Protein AF-A0A7Y6UF42-F1 (afdb_monomer_lite)

Foldseek 3Di:
DKEKEWEQFAWAAAQDAFDKDKEKAFAPPPKFFQKKWKAKAQQWAKKFKDLVPHTDDIFGHNCCNVVIDMDGNNDPPTDDRPNSMIMMMTTGGLNPPANGDTAGDDDDSVRHMITMMMTDIPPDPDYFYHYRRDDRD

Structure (mmCIF, N/CA/C/O backbone):
data_AF-A0A7Y6UF42-F1
#
_entry.id   AF-A0A7Y6UF42-F1
#
loop_
_atom_site.group_PDB
_atom_site.id
_atom_site.type_symbol
_atom_site.label_atom_id
_atom_site.label_alt_id
_atom_site.label_comp_id
_atom_site.label_asym_id
_atom_site.label_entity_id
_atom_site.label_seq_id
_atom_site.pdbx_PDB_ins_code
_atom_site.Cartn_x
_atom_site.Cartn_y
_atom_site.Cartn_z
_atom_site.occupancy
_atom_site.B_iso_or_equiv
_atom_site.auth_seq_id
_atom_site.auth_comp_id
_atom_site.auth_asym_id
_atom_site.auth_atom_id
_atom_site.pdbx_PDB_model_num
ATOM 1 N N . ALA A 1 1 ? -7.336 -7.403 16.079 1.00 95.44 1 ALA A N 1
ATOM 2 C CA . ALA A 1 1 ? -7.321 -8.346 14.936 1.00 95.44 1 ALA A CA 1
ATOM 3 C C . ALA A 1 1 ? -6.620 -7.693 13.751 1.00 95.44 1 ALA A C 1
ATOM 5 O O . ALA A 1 1 ? -6.524 -6.472 13.743 1.00 95.44 1 ALA A O 1
ATOM 6 N N . ALA A 1 2 ? -6.122 -8.466 12.786 1.00 97.75 2 ALA A N 1
ATOM 7 C CA . ALA A 1 2 ? -5.487 -7.899 11.596 1.00 97.75 2 ALA A CA 1
ATOM 8 C C . ALA A 1 2 ? -6.525 -7.277 10.645 1.00 97.75 2 ALA A C 1
ATOM 10 O O . ALA A 1 2 ? -7.644 -7.783 10.527 1.00 97.75 2 ALA A O 1
ATOM 11 N N . TYR A 1 3 ? -6.137 -6.199 9.976 1.00 98.31 3 TYR A N 1
ATOM 12 C CA . TYR A 1 3 ? -6.804 -5.622 8.817 1.00 98.31 3 TYR A CA 1
ATOM 13 C C . TYR A 1 3 ? -5.801 -5.655 7.665 1.00 98.31 3 TYR A C 1
ATOM 15 O O . TYR A 1 3 ? -4.714 -5.093 7.780 1.00 98.31 3 TYR A O 1
ATOM 23 N N . ILE A 1 4 ? -6.135 -6.366 6.597 1.00 98.25 4 ILE A N 1
ATOM 24 C CA . ILE A 1 4 ? -5.227 -6.682 5.499 1.00 98.25 4 ILE A CA 1
ATOM 25 C C . ILE A 1 4 ? -5.906 -6.269 4.200 1.00 98.25 4 ILE A C 1
ATOM 27 O O . ILE A 1 4 ? -7.072 -6.595 3.969 1.00 98.25 4 ILE A O 1
ATOM 31 N N . THR A 1 5 ? -5.175 -5.547 3.363 1.00 98.56 5 THR A N 1
ATOM 32 C CA . THR A 1 5 ? -5.579 -5.239 1.990 1.00 98.56 5 THR A CA 1
ATOM 33 C C . THR A 1 5 ? -4.658 -5.948 1.007 1.00 98.56 5 THR A C 1
ATOM 35 O O . THR A 1 5 ? -3.524 -6.267 1.367 1.00 98.56 5 THR A O 1
ATOM 38 N N . TYR A 1 6 ? -5.138 -6.212 -0.204 1.00 98.06 6 TYR A N 1
ATO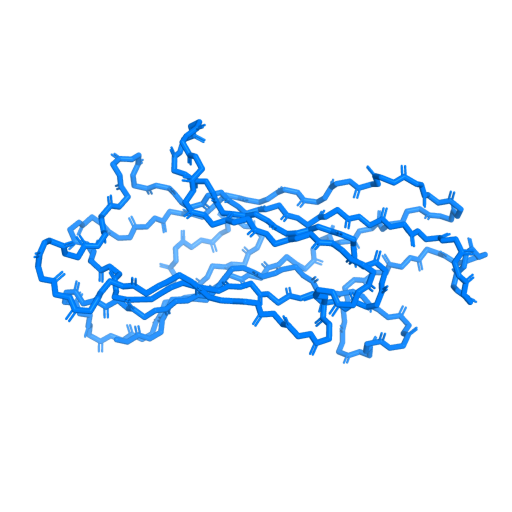M 39 C CA . TYR A 1 6 ? -4.327 -6.776 -1.278 1.00 98.06 6 TYR A CA 1
ATOM 40 C C . TYR A 1 6 ? -4.855 -6.348 -2.651 1.00 98.06 6 TYR A C 1
ATOM 42 O O . TYR A 1 6 ? -6.069 -6.361 -2.864 1.00 98.06 6 TYR A O 1
ATOM 50 N N . ASN A 1 7 ? -3.948 -5.973 -3.553 1.00 98.12 7 ASN A N 1
ATOM 51 C CA . ASN A 1 7 ? -4.235 -5.728 -4.966 1.00 98.12 7 ASN A CA 1
ATOM 52 C C . ASN A 1 7 ? -3.816 -6.957 -5.792 1.00 98.12 7 ASN A C 1
ATOM 54 O O . ASN A 1 7 ? -2.622 -7.235 -5.895 1.00 98.12 7 ASN A O 1
ATOM 58 N N . GLN A 1 8 ? -4.788 -7.674 -6.349 1.00 96.88 8 GLN A N 1
ATOM 59 C CA . GLN A 1 8 ? -4.636 -8.791 -7.290 1.00 96.88 8 GLN A CA 1
ATOM 60 C C . GLN A 1 8 ? -4.763 -8.344 -8.750 1.00 96.88 8 GLN A C 1
ATOM 62 O O . GLN A 1 8 ? -4.659 -9.161 -9.655 1.00 96.88 8 GLN A O 1
ATOM 67 N N . SER A 1 9 ? -5.023 -7.061 -9.006 1.00 95.75 9 SER A N 1
ATOM 68 C CA . SER A 1 9 ? -5.153 -6.525 -10.362 1.00 95.75 9 SER A CA 1
ATOM 69 C C . SER A 1 9 ? -3.928 -5.716 -10.795 1.00 95.75 9 SER A C 1
ATOM 71 O O . SER A 1 9 ? -4.081 -4.759 -11.549 1.00 95.75 9 SER A O 1
ATOM 73 N N . ILE A 1 10 ? -2.740 -6.041 -10.273 1.00 97.94 10 ILE A N 1
ATOM 74 C CA . ILE A 1 10 ? -1.492 -5.349 -10.626 1.00 97.94 10 ILE A CA 1
ATOM 75 C C . ILE A 1 10 ? -1.109 -5.714 -12.061 1.00 97.94 10 ILE A C 1
ATOM 77 O O . ILE A 1 10 ? -0.997 -6.894 -12.387 1.00 97.94 10 ILE A O 1
ATOM 81 N N . ASP A 1 11 ? -0.862 -4.698 -12.887 1.00 97.50 11 ASP A N 1
ATOM 82 C CA . ASP A 1 11 ? -0.411 -4.849 -14.274 1.00 97.50 11 ASP A CA 1
ATOM 83 C C . ASP A 1 11 ? 0.594 -3.734 -14.606 1.00 97.50 11 ASP A C 1
ATOM 85 O O . ASP A 1 11 ? 0.248 -2.696 -15.174 1.00 97.50 11 ASP A O 1
ATOM 89 N N . ILE A 1 12 ? 1.851 -3.905 -14.180 1.00 98.31 12 ILE A N 1
ATOM 90 C CA . ILE A 1 12 ? 2.902 -2.895 -14.358 1.00 98.31 12 ILE A CA 1
ATOM 91 C C . ILE A 1 12 ? 3.522 -3.066 -15.751 1.00 98.31 12 ILE A C 1
ATOM 93 O O . ILE A 1 12 ? 4.142 -4.105 -16.026 1.00 98.31 12 ILE A O 1
ATOM 97 N N . PRO A 1 13 ? 3.444 -2.050 -16.632 1.00 98.50 13 PRO A N 1
ATOM 98 C CA . PRO A 1 13 ? 3.978 -2.164 -17.980 1.00 98.50 13 PRO A CA 1
ATOM 99 C C . PRO A 1 13 ? 5.499 -2.358 -18.028 1.00 98.50 13 PRO A C 1
ATOM 101 O O . PRO A 1 13 ? 6.252 -2.027 -17.106 1.00 98.50 13 PRO A O 1
ATOM 104 N N . LYS A 1 14 ? 5.963 -2.847 -19.179 1.00 98.19 14 LYS A N 1
ATOM 105 C CA . LYS A 1 14 ? 7.388 -2.886 -19.532 1.00 98.19 14 LYS A CA 1
ATOM 106 C C . LYS A 1 14 ? 7.985 -1.485 -19.488 1.00 98.19 14 LYS A C 1
ATOM 108 O O . LYS A 1 14 ? 7.332 -0.532 -19.912 1.00 98.19 14 LYS A O 1
ATOM 113 N N . ASP A 1 15 ? 9.220 -1.390 -19.007 1.00 98.12 15 ASP A N 1
ATOM 114 C CA . ASP A 1 15 ? 10.004 -0.153 -18.923 1.00 98.12 15 ASP A CA 1
ATOM 115 C C . ASP A 1 15 ? 9.299 0.997 -18.166 1.00 98.12 15 ASP A C 1
ATOM 117 O O . ASP A 1 15 ? 9.663 2.166 -18.317 1.00 98.12 15 ASP A O 1
ATOM 121 N N . ALA A 1 16 ? 8.267 0.693 -17.369 1.00 98.19 16 ALA A N 1
ATOM 122 C CA . ALA A 1 16 ? 7.481 1.703 -16.678 1.00 98.19 16 ALA A CA 1
ATOM 123 C C . ALA A 1 16 ? 8.314 2.432 -15.615 1.00 98.19 16 ALA A C 1
ATOM 125 O O . ALA A 1 16 ? 9.088 1.819 -14.881 1.00 98.19 16 ALA A O 1
ATOM 126 N N . VAL A 1 17 ? 8.116 3.745 -15.502 1.00 97.69 17 VAL A N 1
ATOM 127 C CA . VAL A 1 17 ? 8.719 4.586 -14.462 1.00 97.69 17 VAL A CA 1
ATOM 128 C C . VAL A 1 17 ? 7.605 5.350 -13.771 1.00 97.69 17 VAL A C 1
ATOM 130 O O . VAL A 1 17 ? 6.834 6.062 -14.417 1.00 97.69 17 VAL A O 1
ATOM 133 N N . GLY A 1 18 ? 7.524 5.201 -12.458 1.00 96.69 18 GLY A N 1
ATOM 134 C CA . GLY A 1 18 ? 6.530 5.829 -11.614 1.00 96.69 18 GLY A CA 1
ATOM 135 C C . GLY A 1 18 ? 5.104 5.353 -11.866 1.00 96.69 18 GLY A C 1
ATOM 136 O O . GLY A 1 18 ? 4.187 6.158 -11.715 1.00 96.69 18 GLY A O 1
ATOM 137 N N . TRP A 1 19 ? 4.918 4.089 -12.252 1.00 98.06 19 TRP A N 1
ATOM 138 C CA . TRP A 1 19 ? 3.592 3.484 -12.388 1.00 98.06 19 TRP A CA 1
ATOM 139 C C . TRP A 1 19 ? 2.929 3.363 -11.020 1.00 98.06 19 TRP A C 1
ATOM 141 O O . TRP A 1 19 ? 3.564 2.885 -10.086 1.00 98.06 19 TRP A O 1
ATOM 151 N N . GLU A 1 20 ? 1.674 3.783 -10.888 1.00 98.12 20 GLU A N 1
ATOM 152 C CA . GLU A 1 20 ? 0.965 3.784 -9.607 1.00 98.12 20 GLU A CA 1
ATOM 153 C C . GLU A 1 20 ? -0.223 2.829 -9.634 1.00 98.12 20 GLU A C 1
ATOM 155 O O . GLU A 1 20 ? -1.114 2.939 -10.473 1.00 98.12 20 GLU A O 1
ATOM 160 N N . GLU A 1 21 ? -0.261 1.944 -8.646 1.00 97.81 21 GLU A N 1
ATOM 161 C CA . GLU A 1 21 ? -1.399 1.089 -8.338 1.00 97.81 21 GLU A CA 1
ATOM 162 C C . GLU A 1 21 ? -2.084 1.634 -7.089 1.00 97.81 21 GLU A C 1
ATOM 164 O O . GLU A 1 21 ? -1.481 1.667 -6.015 1.00 97.81 21 GLU A O 1
ATOM 169 N N . THR A 1 22 ? -3.336 2.076 -7.219 1.00 98.00 22 THR A N 1
ATOM 170 C CA . THR A 1 22 ? -4.111 2.649 -6.109 1.00 98.00 22 THR A CA 1
ATOM 171 C C . THR A 1 22 ? -5.392 1.866 -5.890 1.00 98.00 22 THR A C 1
ATOM 173 O O . THR A 1 22 ? -6.193 1.687 -6.804 1.00 98.00 22 THR A O 1
ATOM 176 N N . GLN A 1 23 ? -5.637 1.480 -4.644 1.00 98.06 23 GLN A N 1
ATOM 177 C CA . GLN A 1 23 ? -6.849 0.778 -4.239 1.00 98.06 23 GLN A CA 1
ATOM 178 C C . GLN A 1 23 ? -7.444 1.432 -2.994 1.00 98.06 23 GLN A C 1
ATOM 180 O O . GLN A 1 23 ? -6.766 2.116 -2.226 1.00 98.06 23 GLN A O 1
ATOM 185 N N . THR A 1 24 ? -8.749 1.263 -2.788 1.00 98.12 24 THR A N 1
ATOM 186 C CA . THR A 1 24 ? -9.461 1.865 -1.658 1.00 98.12 24 THR A CA 1
ATOM 187 C C . THR A 1 24 ? -10.406 0.872 -1.009 1.00 98.12 24 THR A C 1
ATOM 189 O O . THR A 1 24 ? -11.384 0.429 -1.600 1.00 98.12 24 THR A O 1
ATOM 192 N N . CYS A 1 25 ? -10.169 0.600 0.267 1.00 98.12 25 CYS A N 1
ATOM 193 C CA . CYS A 1 25 ? -10.938 -0.354 1.049 1.00 98.12 25 CYS A CA 1
ATOM 194 C C . CYS A 1 25 ? -11.760 0.340 2.132 1.00 98.12 25 CYS A C 1
ATOM 196 O O . CYS A 1 25 ? -11.292 1.274 2.784 1.00 98.12 25 CYS A O 1
ATOM 198 N N . SER A 1 26 ? -12.976 -0.149 2.373 1.00 97.56 26 SER A N 1
ATOM 199 C CA . SER A 1 26 ? -13.804 0.352 3.474 1.00 97.56 26 SER A CA 1
ATOM 200 C C . SER A 1 26 ? -13.214 -0.062 4.822 1.00 97.56 26 SER A C 1
ATOM 202 O O . SER A 1 26 ? -12.908 -1.223 5.050 1.00 97.56 26 SER A O 1
ATOM 204 N N . VAL A 1 27 ? -13.107 0.858 5.767 1.00 97.00 27 VAL A N 1
ATOM 205 C CA . VAL A 1 27 ? -12.724 0.550 7.147 1.00 97.00 27 VAL A CA 1
ATOM 206 C C . VAL A 1 27 ? -14.002 0.370 7.973 1.00 97.00 27 VAL A C 1
ATOM 208 O O . VAL A 1 27 ? -14.910 1.194 7.854 1.00 97.00 27 VAL A O 1
ATOM 211 N N . PRO A 1 28 ? -14.118 -0.671 8.823 1.00 95.06 28 PRO A N 1
ATOM 212 C CA . PRO A 1 28 ? -15.286 -0.829 9.680 1.00 95.06 28 PRO A CA 1
ATOM 213 C C . PRO A 1 28 ? -15.483 0.398 10.573 1.00 95.06 28 PRO A C 1
ATOM 215 O O . PRO A 1 28 ? -14.548 0.854 11.232 1.00 95.06 28 PRO A O 1
ATOM 218 N N . THR A 1 29 ? -16.707 0.917 10.628 1.00 93.88 29 THR A N 1
ATOM 219 C CA . THR A 1 29 ? -17.027 2.090 11.444 1.00 93.88 29 THR A CA 1
ATOM 220 C C . THR A 1 29 ? -16.663 1.860 12.910 1.00 93.88 29 THR A C 1
ATOM 222 O O . THR A 1 29 ? -17.006 0.836 13.500 1.00 93.88 29 THR A O 1
ATOM 225 N N . GLY A 1 30 ? -15.965 2.829 13.504 1.00 93.19 30 GLY A N 1
ATOM 226 C CA . GLY A 1 30 ? -15.518 2.766 14.897 1.00 93.19 30 GLY A CA 1
ATOM 227 C C . GLY A 1 30 ? -14.289 1.884 15.141 1.00 93.19 30 GLY A C 1
ATOM 228 O O . GLY A 1 30 ? -13.853 1.782 16.290 1.00 93.19 30 GLY A O 1
ATOM 229 N N . ALA A 1 31 ? -13.711 1.272 14.099 1.00 96.69 31 ALA A N 1
ATOM 230 C CA . ALA A 1 31 ? -12.434 0.582 14.215 1.00 96.69 31 ALA A CA 1
ATOM 231 C C . ALA A 1 31 ? -11.304 1.578 14.502 1.00 96.69 31 ALA A C 1
ATOM 233 O O . ALA A 1 31 ? -11.187 2.626 13.866 1.00 96.69 31 ALA A O 1
ATOM 234 N N . LYS A 1 32 ? -10.449 1.206 15.451 1.00 98.00 32 LYS A N 1
ATOM 235 C CA . LYS A 1 32 ? -9.260 1.947 15.854 1.00 98.00 32 LYS A CA 1
ATOM 236 C C . LYS A 1 32 ? -8.019 1.144 15.511 1.00 98.00 32 LYS A C 1
ATOM 238 O O . LYS A 1 32 ? -7.942 -0.029 15.869 1.00 98.00 32 LYS A O 1
ATOM 243 N N . PHE A 1 33 ? -7.058 1.777 14.857 1.00 98.38 33 PHE A N 1
ATOM 244 C CA . PHE A 1 33 ? -5.758 1.215 14.523 1.00 98.38 33 PHE A CA 1
ATOM 245 C C . PHE A 1 33 ? -4.733 1.623 15.576 1.00 98.38 33 PHE A C 1
ATOM 247 O O . PHE A 1 33 ? -4.619 2.802 15.915 1.00 98.38 33 PHE A O 1
ATOM 254 N N . TRP A 1 34 ? -3.969 0.652 16.072 1.00 97.88 34 TRP A N 1
ATOM 255 C CA . TRP A 1 34 ? -2.777 0.931 16.882 1.00 97.88 34 TRP A CA 1
ATOM 256 C C . TRP A 1 34 ? -1.483 0.814 16.079 1.00 97.88 34 TRP A C 1
ATOM 258 O O . TRP A 1 34 ? -0.467 1.344 16.504 1.00 97.88 34 TRP A O 1
ATOM 268 N N . THR A 1 35 ? -1.514 0.203 14.893 1.00 98.38 35 THR A N 1
ATOM 269 C CA . THR A 1 35 ? -0.411 0.275 13.930 1.00 98.38 35 THR A CA 1
ATOM 270 C C . THR A 1 35 ? -0.905 0.053 12.502 1.00 98.38 35 THR A C 1
ATOM 272 O O . THR A 1 35 ? -1.912 -0.639 12.292 1.00 98.38 35 THR A O 1
ATOM 275 N N . VAL A 1 36 ? -0.195 0.640 11.541 1.00 98.50 36 VAL A N 1
ATOM 276 C CA . VAL A 1 36 ? -0.315 0.387 10.102 1.00 98.50 36 VAL A CA 1
ATOM 277 C C . VAL A 1 36 ? 1.068 0.264 9.465 1.00 98.50 36 VAL A C 1
ATOM 279 O O . VAL A 1 36 ? 2.034 0.871 9.927 1.00 98.50 36 VAL A O 1
ATOM 282 N N . SER A 1 37 ? 1.150 -0.499 8.385 1.00 98.19 37 SER A N 1
ATOM 283 C CA . SER A 1 37 ? 2.344 -0.686 7.560 1.00 98.19 37 SER A CA 1
ATOM 284 C C . SER A 1 37 ? 1.916 -1.039 6.134 1.00 98.19 37 SER A C 1
ATOM 286 O O . SER A 1 37 ? 0.726 -1.228 5.861 1.00 98.19 37 SER A O 1
ATOM 288 N N . THR A 1 38 ? 2.870 -1.134 5.222 1.00 97.81 38 THR A N 1
ATOM 289 C CA . THR A 1 38 ? 2.657 -1.528 3.830 1.00 97.81 38 THR A CA 1
ATOM 290 C C . THR A 1 38 ? 3.529 -2.726 3.477 1.00 97.81 38 THR A C 1
ATOM 292 O O . THR A 1 38 ? 4.467 -3.071 4.195 1.00 97.81 38 THR A O 1
ATOM 295 N N . HIS A 1 39 ? 3.195 -3.394 2.380 1.00 97.25 39 HIS A N 1
ATOM 296 C CA . HIS A 1 39 ? 4.034 -4.430 1.796 1.00 97.25 39 HIS A CA 1
ATOM 297 C C . HIS A 1 39 ? 3.982 -4.349 0.270 1.00 97.25 39 HIS A C 1
ATOM 299 O O . HIS A 1 39 ? 2.904 -4.204 -0.313 1.00 97.25 39 HIS A O 1
ATOM 305 N N . SER A 1 40 ? 5.160 -4.440 -0.340 1.00 97.25 40 SER A N 1
ATOM 306 C CA . SER A 1 40 ? 5.390 -4.488 -1.781 1.00 97.25 40 SER A CA 1
ATOM 307 C C . SER A 1 40 ? 6.701 -5.218 -2.079 1.00 97.25 40 SER A C 1
ATOM 309 O O . SER A 1 40 ? 7.466 -5.498 -1.153 1.00 97.25 40 SER A O 1
ATOM 311 N N . HIS A 1 41 ? 6.979 -5.515 -3.345 1.00 96.94 41 HIS A N 1
ATOM 312 C CA . HIS A 1 41 ? 8.226 -6.135 -3.786 1.00 96.94 41 HIS A CA 1
ATOM 313 C C . HIS A 1 41 ? 9.164 -5.132 -4.478 1.00 96.94 41 HIS A C 1
ATOM 315 O O . HIS A 1 41 ? 9.070 -3.917 -4.289 1.00 96.94 41 HIS A O 1
ATOM 321 N N . LYS A 1 42 ? 10.152 -5.675 -5.194 1.00 95.25 42 LYS A N 1
ATOM 322 C CA . LYS A 1 42 ? 11.396 -5.025 -5.601 1.00 95.25 42 LYS A CA 1
ATOM 323 C C . LYS A 1 42 ? 11.238 -3.883 -6.606 1.00 95.25 42 LYS A C 1
ATOM 325 O O . LYS A 1 42 ? 12.127 -3.040 -6.688 1.00 95.25 42 LYS A O 1
ATOM 330 N N . GLN A 1 43 ? 10.177 -3.860 -7.407 1.00 95.69 43 GLN A N 1
ATOM 331 C CA . GLN A 1 43 ? 9.910 -2.751 -8.324 1.00 95.69 43 GLN A CA 1
ATOM 332 C C . GLN A 1 43 ? 9.387 -1.521 -7.570 1.00 95.69 43 GLN A C 1
ATOM 334 O O . GLN A 1 43 ? 9.408 -0.425 -8.127 1.00 95.69 43 GLN A O 1
ATOM 339 N N . SER A 1 44 ? 8.901 -1.678 -6.335 1.00 96.75 44 SER A N 1
ATOM 340 C CA . SER A 1 44 ? 8.303 -0.589 -5.566 1.00 96.75 44 SER A CA 1
ATOM 341 C C . SER A 1 44 ? 9.339 0.426 -5.095 1.00 96.75 44 SER A C 1
ATOM 343 O O . SER A 1 44 ? 10.335 0.084 -4.459 1.00 96.75 44 SER A O 1
ATOM 345 N N . VAL A 1 45 ? 9.059 1.698 -5.362 1.00 96.75 45 VAL A N 1
ATOM 346 C CA . VAL A 1 45 ? 9.870 2.850 -4.942 1.00 96.75 45 VAL A CA 1
ATOM 347 C C . VAL A 1 45 ? 9.161 3.716 -3.902 1.00 96.75 45 VAL A C 1
ATOM 349 O O . VAL A 1 45 ? 9.796 4.543 -3.242 1.00 96.75 45 VAL A O 1
ATOM 352 N N . MET A 1 46 ? 7.844 3.544 -3.749 1.00 97.25 46 MET A N 1
ATOM 353 C CA . MET A 1 46 ? 7.041 4.248 -2.754 1.00 97.25 46 MET A CA 1
ATOM 354 C C . MET A 1 46 ? 5.772 3.466 -2.419 1.00 97.25 46 MET A C 1
ATOM 356 O O . MET A 1 46 ? 5.144 2.862 -3.285 1.00 97.25 46 MET A O 1
ATOM 360 N N . THR A 1 47 ? 5.375 3.524 -1.151 1.00 98.19 47 THR A N 1
ATOM 361 C CA . THR A 1 47 ? 4.059 3.091 -0.685 1.00 98.19 47 THR A CA 1
ATOM 362 C C . THR A 1 47 ? 3.453 4.135 0.246 1.00 98.19 47 THR A C 1
ATOM 364 O O . THR A 1 47 ? 4.151 4.768 1.041 1.00 98.19 47 THR A O 1
ATOM 367 N N . GLU A 1 48 ? 2.137 4.297 0.188 1.00 98.00 48 GLU A N 1
ATOM 368 C CA . GLU A 1 48 ? 1.413 5.224 1.055 1.00 98.00 48 GLU A CA 1
ATOM 369 C C . GLU A 1 48 ? 0.060 4.664 1.498 1.00 98.00 48 GLU A C 1
ATOM 371 O O . GLU A 1 48 ? -0.531 3.789 0.864 1.00 98.00 48 GLU A O 1
ATOM 376 N N . ILE A 1 49 ? -0.438 5.212 2.604 1.00 98.75 49 ILE A N 1
ATOM 377 C CA . ILE A 1 49 ? -1.787 5.007 3.120 1.00 98.75 49 ILE A CA 1
ATOM 378 C C . ILE A 1 49 ? -2.408 6.380 3.363 1.00 98.75 49 ILE A C 1
ATOM 380 O O . ILE A 1 49 ? -1.825 7.212 4.063 1.00 98.75 49 ILE A O 1
ATOM 384 N N . LYS A 1 50 ? -3.618 6.597 2.850 1.00 98.75 50 LYS A N 1
ATOM 385 C CA . LYS A 1 50 ? -4.405 7.824 2.992 1.00 98.75 50 LYS A CA 1
ATOM 386 C C . LYS A 1 50 ? -5.787 7.561 3.590 1.00 98.75 50 LYS A C 1
ATOM 388 O O . LYS A 1 50 ? -6.398 6.513 3.382 1.00 98.75 50 LYS A O 1
ATOM 393 N N . ASP A 1 51 ? -6.272 8.563 4.314 1.00 98.31 51 ASP A N 1
ATOM 394 C CA . ASP A 1 51 ? -7.640 8.701 4.811 1.00 98.31 51 ASP A CA 1
ATOM 395 C C . ASP A 1 51 ? -8.285 9.888 4.085 1.00 98.31 51 ASP A C 1
ATOM 397 O O . ASP A 1 51 ? -8.035 11.052 4.411 1.00 98.31 51 ASP A O 1
ATOM 401 N N . GLY A 1 52 ? -9.033 9.610 3.014 1.00 96.19 52 GLY A N 1
ATOM 402 C CA . GLY A 1 52 ? -9.416 10.643 2.050 1.00 96.19 52 GLY A CA 1
ATOM 403 C C . GLY A 1 52 ? -8.177 11.283 1.413 1.00 96.19 52 GLY A C 1
ATOM 404 O O . GLY A 1 52 ? -7.406 10.612 0.735 1.00 96.19 52 GLY A O 1
ATOM 405 N N . THR A 1 53 ? -7.969 12.582 1.635 1.00 95.69 53 THR A N 1
ATOM 406 C CA . THR A 1 53 ? -6.780 13.308 1.148 1.00 95.69 53 THR A CA 1
ATOM 407 C C . THR A 1 53 ? -5.653 13.389 2.180 1.00 95.69 53 THR A C 1
ATOM 409 O O . THR A 1 53 ? -4.581 13.909 1.875 1.00 95.69 53 THR A O 1
ATOM 412 N N . SER A 1 54 ? -5.882 12.936 3.415 1.00 97.94 54 SER A N 1
ATOM 413 C CA . SER A 1 54 ? -4.907 13.037 4.501 1.00 97.94 54 SER A CA 1
ATOM 414 C C . SER A 1 54 ? -3.926 11.872 4.471 1.00 97.94 54 SER A C 1
ATOM 416 O O . SER A 1 54 ? -4.332 10.713 4.472 1.00 97.94 54 SER A O 1
ATOM 418 N N . MET A 1 55 ? -2.628 12.180 4.501 1.00 98.25 55 MET A N 1
ATOM 419 C CA . MET A 1 55 ? -1.574 11.171 4.585 1.00 98.25 55 MET A CA 1
ATOM 420 C C . MET A 1 55 ? -1.557 10.508 5.968 1.00 98.25 55 MET A C 1
ATOM 422 O O . MET A 1 55 ? -1.377 11.176 6.990 1.00 98.25 55 MET A O 1
ATOM 426 N N . VAL A 1 56 ? -1.707 9.186 6.001 1.00 98.31 56 VAL A N 1
ATOM 427 C CA . VAL A 1 56 ? -1.619 8.377 7.224 1.00 98.31 56 VAL A CA 1
ATOM 428 C C . VAL A 1 56 ? -0.211 7.844 7.394 1.00 98.31 56 VAL A C 1
ATOM 430 O O . VAL A 1 56 ? 0.371 8.028 8.463 1.00 98.31 56 VAL A O 1
ATOM 433 N N . PHE A 1 57 ? 0.331 7.219 6.355 1.00 98.25 57 PHE A N 1
ATOM 434 C CA . PHE A 1 57 ? 1.653 6.605 6.337 1.00 98.25 57 PHE A CA 1
ATOM 435 C C . PHE A 1 57 ? 2.259 6.759 4.943 1.00 98.25 57 PHE A C 1
ATOM 437 O O . PHE A 1 57 ? 1.536 6.674 3.958 1.00 98.25 57 PHE A O 1
ATOM 444 N N . HIS A 1 58 ? 3.566 6.987 4.881 1.00 97.31 58 HIS A N 1
ATOM 445 C CA . HIS A 1 58 ? 4.333 7.152 3.650 1.00 97.31 58 HIS A CA 1
ATOM 446 C C . HIS A 1 58 ? 5.687 6.486 3.847 1.00 97.31 58 HIS A C 1
ATOM 448 O O . HIS A 1 58 ? 6.309 6.669 4.896 1.00 97.31 58 HIS A O 1
ATOM 454 N N . SER A 1 59 ? 6.128 5.731 2.853 1.00 95.69 59 SER A N 1
ATOM 455 C CA . SER A 1 59 ? 7.430 5.077 2.830 1.00 95.69 59 SER A CA 1
ATOM 456 C C . SER A 1 59 ? 7.979 5.158 1.416 1.00 95.69 59 SER A C 1
ATOM 458 O O . SER A 1 59 ? 7.324 4.711 0.480 1.00 95.69 59 SER A O 1
ATOM 460 N N . GLU A 1 60 ? 9.168 5.723 1.252 1.00 95.31 60 GLU A N 1
ATOM 461 C CA . GLU A 1 60 ? 9.822 5.909 -0.045 1.00 95.31 60 GLU A CA 1
ATOM 462 C C . GLU A 1 60 ? 11.317 5.607 0.053 1.00 95.31 60 GLU A C 1
ATOM 464 O O . GLU A 1 60 ? 11.916 5.731 1.124 1.00 95.31 60 GLU A O 1
ATOM 469 N N . GLY A 1 61 ? 11.917 5.225 -1.072 1.00 87.75 61 GLY A N 1
ATOM 470 C CA . GLY A 1 61 ? 13.349 4.952 -1.178 1.00 87.75 61 GLY A CA 1
ATOM 471 C C . GLY A 1 61 ? 13.651 3.627 -1.883 1.00 87.75 61 GLY A C 1
ATOM 472 O O . GLY A 1 61 ? 12.757 2.798 -2.042 1.00 87.75 61 GLY A O 1
ATOM 473 N N . PRO A 1 62 ? 14.914 3.413 -2.293 1.00 79.81 62 PRO A N 1
ATOM 474 C CA . PRO A 1 62 ? 15.305 2.281 -3.141 1.00 79.81 62 PRO A CA 1
ATOM 475 C C . PRO A 1 62 ? 15.119 0.908 -2.475 1.00 79.81 62 PRO A C 1
ATOM 477 O O . PRO A 1 62 ? 14.853 -0.071 -3.165 1.00 79.81 62 PRO A O 1
ATOM 480 N N . ASP A 1 63 ? 15.198 0.855 -1.142 1.00 85.44 63 ASP A N 1
ATOM 481 C CA . ASP A 1 63 ? 15.108 -0.381 -0.349 1.00 85.44 63 ASP A CA 1
ATOM 482 C C . ASP A 1 63 ? 13.913 -0.355 0.625 1.00 85.44 63 ASP A C 1
ATOM 484 O O . ASP A 1 63 ? 13.797 -1.183 1.528 1.00 85.44 63 ASP A O 1
ATOM 488 N N . ALA A 1 64 ? 12.997 0.609 0.461 1.00 87.06 64 ALA A N 1
ATOM 489 C CA . ALA A 1 64 ? 11.826 0.748 1.329 1.00 87.06 64 ALA A CA 1
ATOM 490 C C . ALA A 1 64 ? 10.888 -0.470 1.248 1.00 87.06 64 ALA A C 1
ATOM 492 O O . ALA A 1 64 ? 10.186 -0.772 2.211 1.00 87.06 64 ALA A O 1
ATOM 493 N N . TRP A 1 65 ? 10.900 -1.183 0.118 1.00 92.00 65 TRP A N 1
ATOM 494 C CA . TRP A 1 65 ? 10.189 -2.448 -0.059 1.00 92.00 65 TRP A CA 1
ATOM 495 C C . TRP A 1 65 ? 10.817 -3.596 0.754 1.00 92.00 65 TRP A C 1
ATOM 497 O O . TRP A 1 65 ? 10.095 -4.459 1.249 1.00 92.00 65 TRP A O 1
ATOM 507 N N . GLU A 1 66 ? 12.145 -3.600 0.927 1.00 91.62 66 GLU A N 1
ATOM 508 C CA . GLU A 1 66 ? 12.881 -4.627 1.681 1.00 91.62 66 GLU A CA 1
ATOM 509 C C . GLU A 1 66 ? 12.798 -4.377 3.195 1.00 91.62 66 GLU A C 1
ATOM 511 O O . GLU A 1 66 ? 12.854 -5.302 4.012 1.00 91.62 66 GLU A O 1
ATOM 516 N N . HIS A 1 67 ? 12.624 -3.113 3.583 1.00 90.06 67 HIS A N 1
ATOM 517 C CA . HIS A 1 67 ? 12.536 -2.672 4.971 1.00 90.06 67 HIS A CA 1
ATOM 518 C C . HIS A 1 67 ? 11.292 -1.799 5.198 1.00 90.06 67 HIS A C 1
ATOM 520 O O . HIS A 1 67 ? 11.424 -0.602 5.481 1.00 90.06 67 HIS A O 1
ATOM 526 N N . PRO A 1 68 ? 10.075 -2.369 5.091 1.00 87.25 68 PRO A N 1
ATOM 527 C CA . PRO A 1 68 ? 8.854 -1.592 5.229 1.00 87.25 68 PRO A CA 1
ATOM 528 C C . PRO A 1 68 ? 8.762 -0.979 6.627 1.00 87.25 68 PRO A C 1
ATOM 530 O O . PRO A 1 68 ? 8.861 -1.659 7.653 1.00 87.25 68 PRO A O 1
ATOM 533 N N . GLY A 1 69 ? 8.554 0.335 6.664 1.00 92.75 69 GLY A N 1
ATOM 534 C CA . GLY A 1 69 ? 8.284 1.055 7.899 1.00 92.75 69 GLY A CA 1
ATOM 535 C C . GLY A 1 69 ? 6.898 0.737 8.463 1.00 92.75 69 GLY A C 1
ATOM 536 O O . GLY A 1 69 ? 6.073 0.047 7.863 1.00 92.75 69 GLY A O 1
ATOM 537 N N . SER A 1 70 ? 6.601 1.299 9.628 1.00 96.38 70 SER A N 1
ATOM 538 C CA . SER A 1 70 ? 5.249 1.292 10.182 1.00 96.38 70 SER A CA 1
ATOM 539 C C . SER A 1 70 ? 4.964 2.606 10.892 1.00 96.38 70 SER A C 1
ATOM 541 O O . SER A 1 70 ? 5.879 3.317 11.315 1.00 96.38 70 SER A O 1
ATOM 543 N N . LYS A 1 71 ? 3.682 2.932 11.028 1.00 97.88 71 LYS A N 1
ATOM 544 C CA . LYS A 1 71 ? 3.216 3.983 11.927 1.00 97.88 71 LYS A CA 1
ATOM 545 C C . LYS A 1 71 ? 2.437 3.348 13.053 1.00 97.88 71 LYS A C 1
ATOM 547 O O . LYS A 1 71 ? 1.464 2.639 12.810 1.00 97.88 71 LYS A O 1
ATOM 552 N N . THR A 1 72 ? 2.844 3.658 14.273 1.00 98.00 72 THR A N 1
ATOM 553 C CA . THR A 1 72 ? 2.250 3.111 15.490 1.00 98.00 72 THR A CA 1
ATOM 554 C C . THR A 1 72 ? 1.655 4.237 16.325 1.00 98.00 72 THR A C 1
ATOM 556 O O . THR A 1 72 ? 2.164 5.358 16.350 1.00 98.00 72 THR A O 1
ATOM 559 N N . TRP A 1 73 ? 0.541 3.937 16.984 1.00 98.00 73 TRP A N 1
ATOM 560 C CA . TRP A 1 73 ? -0.112 4.788 17.969 1.00 98.00 73 TRP A CA 1
ATOM 561 C C . TRP A 1 73 ? -0.078 4.049 19.304 1.00 98.00 73 TRP A C 1
ATOM 563 O O . TRP A 1 7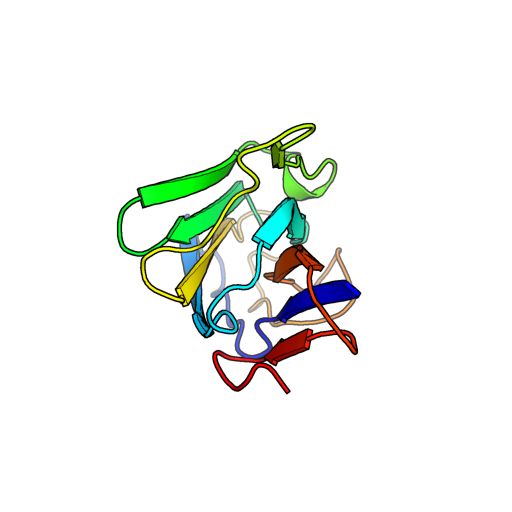3 ? -0.946 3.225 19.587 1.00 98.00 73 TRP A O 1
ATOM 573 N N . ASP A 1 74 ? 0.957 4.323 20.101 1.00 94.06 74 ASP A N 1
ATOM 574 C CA . ASP A 1 74 ? 1.265 3.576 21.333 1.00 94.06 74 ASP A CA 1
ATOM 575 C C . ASP A 1 74 ? 0.302 3.872 22.493 1.00 94.06 74 ASP A C 1
ATOM 577 O O . ASP A 1 74 ? 0.248 3.138 23.480 1.00 94.06 74 ASP A O 1
ATOM 581 N N . ALA A 1 75 ? -0.471 4.954 22.389 1.00 92.50 75 ALA A N 1
ATOM 582 C CA . ALA A 1 75 ? -1.435 5.370 23.394 1.00 92.50 75 ALA A CA 1
ATOM 583 C C . ALA A 1 75 ? -2.642 6.070 22.760 1.00 92.50 75 ALA A C 1
ATOM 585 O O . ALA A 1 75 ? -2.645 6.443 21.587 1.00 92.50 75 ALA A O 1
ATOM 586 N N . MET A 1 76 ? -3.681 6.271 23.570 1.00 91.44 76 MET A N 1
ATOM 587 C CA . MET A 1 76 ? -4.848 7.050 23.167 1.00 91.44 76 MET A CA 1
ATOM 588 C C . MET A 1 76 ? -4.454 8.499 22.801 1.00 91.44 76 MET A C 1
ATOM 590 O O . MET A 1 76 ? -3.666 9.104 23.528 1.00 91.44 76 MET A O 1
ATOM 594 N N . PRO A 1 77 ? -5.062 9.092 21.756 1.00 92.12 77 PRO A N 1
ATOM 595 C CA . PRO A 1 77 ? -6.044 8.479 20.865 1.00 92.12 77 PRO A CA 1
ATOM 596 C C . PRO A 1 77 ? -5.391 7.573 19.808 1.00 92.12 77 PRO A C 1
ATOM 598 O O . PRO A 1 77 ? -4.498 7.985 19.074 1.00 92.12 77 PRO A O 1
ATOM 601 N N . PHE A 1 78 ? -5.910 6.351 19.682 1.00 97.81 78 PHE A N 1
ATOM 602 C CA . PHE A 1 78 ? -5.595 5.468 18.558 1.00 97.81 78 PHE A CA 1
ATOM 603 C C . PHE A 1 78 ? -6.242 5.975 17.266 1.00 97.81 78 PHE A C 1
ATOM 605 O O . PHE A 1 78 ? -7.256 6.681 17.302 1.00 97.81 78 PHE A O 1
ATOM 612 N N . TYR A 1 79 ? -5.688 5.591 16.119 1.00 98.25 79 TYR A N 1
ATOM 613 C CA . TYR A 1 79 ? -6.099 6.162 14.844 1.00 98.25 79 TYR A CA 1
ATOM 614 C C . TYR A 1 79 ? -7.446 5.634 14.374 1.00 98.25 79 TYR A C 1
ATOM 616 O O . TYR A 1 79 ? -7.702 4.435 14.400 1.00 98.25 79 TYR A O 1
ATOM 624 N N . THR A 1 80 ? -8.313 6.535 13.929 1.00 97.94 80 THR A N 1
ATOM 625 C CA . THR A 1 80 ? -9.617 6.205 13.349 1.00 97.94 80 THR A CA 1
ATOM 626 C C . THR A 1 80 ? -9.695 6.887 11.994 1.00 97.94 80 THR A C 1
ATOM 628 O O . THR A 1 80 ? -9.499 8.097 11.923 1.00 97.94 80 THR A O 1
ATOM 631 N N . PHE A 1 81 ? -9.984 6.122 10.941 1.00 97.56 81 PHE A N 1
ATOM 632 C CA . PHE A 1 81 ? -10.166 6.670 9.598 1.00 97.56 81 PHE A CA 1
ATOM 633 C C . PHE A 1 81 ? -11.474 7.464 9.540 1.00 97.56 81 PHE A C 1
ATOM 635 O O . PHE A 1 81 ? -12.562 6.886 9.605 1.00 97.56 81 PHE A O 1
ATOM 642 N N . ALA A 1 82 ? -11.380 8.784 9.418 1.00 97.31 82 ALA A N 1
ATOM 643 C CA . ALA A 1 82 ? -12.518 9.695 9.392 1.00 97.31 82 ALA A CA 1
ATOM 644 C C . ALA A 1 82 ? -13.377 9.507 8.135 1.00 97.31 82 ALA A C 1
ATOM 646 O O . ALA A 1 82 ? -14.600 9.637 8.199 1.00 97.31 82 ALA A O 1
ATOM 647 N N . SER A 1 83 ? -12.763 9.145 7.005 1.00 97.06 83 SER A N 1
ATOM 648 C CA . SER A 1 83 ? -13.492 8.831 5.770 1.00 97.06 83 SER A CA 1
ATOM 649 C C . SER A 1 83 ? -14.159 7.451 5.797 1.00 97.06 83 SER A C 1
ATOM 651 O O . SER A 1 83 ? -14.919 7.123 4.886 1.00 97.06 83 SER A O 1
ATOM 653 N N . ASN A 1 84 ? -13.880 6.630 6.820 1.00 96.69 84 ASN A N 1
ATOM 654 C CA . ASN A 1 84 ? -14.150 5.188 6.835 1.00 96.69 84 ASN A CA 1
ATOM 655 C C . ASN A 1 84 ? -13.573 4.458 5.609 1.00 96.69 84 ASN A C 1
ATOM 657 O O . ASN A 1 84 ? -14.083 3.411 5.210 1.00 96.69 84 ASN A O 1
ATOM 661 N N . LYS A 1 85 ? -12.522 5.002 4.992 1.00 97.62 85 LYS A N 1
ATOM 662 C CA . LYS A 1 85 ? -11.824 4.397 3.864 1.00 97.62 85 LYS A CA 1
ATOM 663 C C . LYS A 1 85 ? -10.325 4.464 4.091 1.00 97.62 85 LYS A C 1
ATOM 665 O O . LYS A 1 85 ? -9.804 5.480 4.532 1.00 97.62 85 LYS A O 1
ATOM 670 N N . LEU A 1 86 ? -9.655 3.374 3.758 1.00 98.25 86 LEU A N 1
ATOM 671 C CA . LEU A 1 86 ? -8.209 3.289 3.670 1.00 98.25 86 LEU A CA 1
ATOM 672 C C . LEU A 1 86 ? -7.869 3.205 2.186 1.00 98.25 86 LEU A C 1
ATOM 674 O O . LEU A 1 86 ? -8.170 2.199 1.542 1.00 98.25 86 LEU A O 1
ATOM 678 N N . THR A 1 87 ? -7.263 4.261 1.658 1.00 98.69 87 THR A N 1
ATOM 679 C CA . THR A 1 87 ? -6.683 4.268 0.313 1.00 98.69 87 THR A CA 1
ATOM 680 C C . THR A 1 87 ? -5.210 3.934 0.439 1.00 98.69 87 THR A C 1
ATOM 682 O O . THR A 1 87 ? -4.529 4.522 1.274 1.00 98.69 87 THR A O 1
ATOM 685 N N . TYR A 1 88 ? -4.724 2.978 -0.340 1.00 98.38 88 TYR A N 1
ATOM 686 C CA . TYR A 1 88 ? -3.313 2.625 -0.371 1.00 98.38 88 TYR A CA 1
ATOM 687 C C . TYR A 1 88 ? -2.806 2.676 -1.802 1.00 98.38 88 TYR A C 1
ATOM 689 O O . TYR A 1 88 ? -3.527 2.304 -2.732 1.00 98.38 88 TYR A O 1
ATOM 697 N N . THR A 1 89 ? -1.576 3.150 -1.946 1.00 98.44 89 THR A N 1
ATOM 698 C CA . THR A 1 89 ? -0.916 3.308 -3.238 1.00 98.44 89 THR A CA 1
ATOM 699 C C . THR A 1 89 ? 0.453 2.668 -3.159 1.00 98.44 89 THR A C 1
ATOM 701 O O . THR A 1 89 ? 1.159 2.851 -2.164 1.00 98.44 89 THR A O 1
ATOM 704 N N . CYS A 1 90 ? 0.835 1.958 -4.212 1.00 98.25 90 CYS A N 1
ATOM 705 C CA . CYS A 1 90 ? 2.207 1.533 -4.441 1.00 98.25 90 CYS A CA 1
ATOM 706 C C . CYS A 1 90 ? 2.666 2.092 -5.780 1.00 98.25 90 CYS A C 1
ATOM 708 O O . CYS A 1 90 ? 1.928 2.048 -6.765 1.00 98.25 90 CYS A O 1
ATOM 710 N N . LYS A 1 91 ? 3.877 2.638 -5.800 1.00 98.06 91 LYS A N 1
ATOM 711 C CA . LYS A 1 91 ? 4.497 3.204 -6.989 1.00 98.06 91 LYS A CA 1
ATOM 712 C C . LYS A 1 91 ? 5.702 2.377 -7.383 1.00 98.06 91 LYS A C 1
ATOM 714 O O . LYS A 1 91 ? 6.527 2.068 -6.526 1.00 98.06 91 LYS A O 1
ATOM 719 N N . TYR A 1 92 ? 5.827 2.098 -8.672 1.00 97.56 92 TYR A N 1
ATOM 720 C CA . TYR A 1 92 ? 6.783 1.147 -9.213 1.00 97.56 92 TYR A CA 1
ATOM 721 C C . TYR A 1 92 ? 7.646 1.742 -10.322 1.00 97.56 92 TYR A C 1
ATOM 723 O O . TYR A 1 92 ? 7.149 2.461 -11.193 1.00 97.56 92 TYR A O 1
ATOM 731 N N . ASP A 1 93 ? 8.914 1.338 -10.325 1.00 97.25 93 ASP A N 1
ATOM 732 C CA . ASP A 1 93 ? 9.851 1.520 -11.429 1.00 97.25 93 ASP A CA 1
ATOM 733 C C . ASP A 1 93 ? 10.264 0.142 -11.969 1.00 97.25 93 ASP A C 1
ATOM 735 O O . ASP A 1 93 ? 11.066 -0.585 -11.378 1.00 97.25 93 ASP A O 1
ATOM 739 N N . ASN A 1 94 ? 9.750 -0.219 -13.142 1.00 97.06 94 ASN A N 1
ATOM 740 C CA . ASN A 1 94 ? 10.111 -1.440 -13.854 1.00 97.06 94 ASN A CA 1
ATOM 741 C C . ASN A 1 94 ? 11.298 -1.195 -14.802 1.00 97.06 94 ASN A C 1
ATOM 743 O O . ASN A 1 94 ? 11.200 -1.354 -16.015 1.00 97.06 94 ASN A O 1
ATOM 747 N N . THR A 1 95 ? 12.431 -0.772 -14.240 1.00 96.25 95 THR A N 1
ATOM 748 C CA . THR A 1 95 ? 13.658 -0.434 -14.994 1.00 96.25 95 THR A CA 1
ATOM 749 C C . THR A 1 95 ? 14.817 -1.401 -14.741 1.00 96.25 95 THR A C 1
ATOM 751 O O . THR A 1 95 ? 15.864 -1.313 -15.380 1.00 96.25 95 THR A O 1
ATOM 754 N N . GLY A 1 96 ? 14.639 -2.329 -13.797 1.00 92.31 96 GLY A N 1
ATOM 755 C CA . GLY A 1 96 ? 15.638 -3.321 -13.411 1.00 92.31 96 GLY A CA 1
ATOM 756 C C . GLY A 1 96 ? 15.600 -4.590 -14.265 1.00 92.31 96 GLY A C 1
ATOM 757 O O . GLY A 1 96 ? 15.348 -4.572 -15.463 1.00 92.31 96 GLY A O 1
ATOM 758 N N . THR A 1 97 ? 15.827 -5.741 -13.632 1.00 94.62 97 THR A N 1
ATOM 759 C CA . THR A 1 97 ? 15.920 -7.045 -14.317 1.00 94.62 97 THR A CA 1
ATOM 760 C C . THR A 1 97 ? 14.643 -7.486 -15.035 1.00 94.62 97 THR A C 1
ATOM 762 O O . THR A 1 97 ? 14.729 -8.326 -15.923 1.00 94.62 97 THR A O 1
ATOM 765 N N . ASN A 1 98 ? 13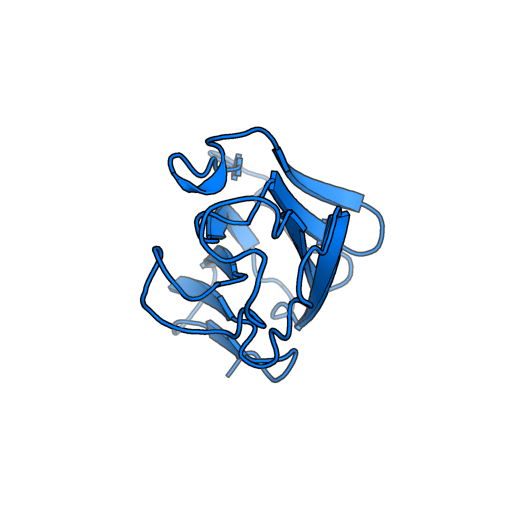.486 -6.924 -14.671 1.00 96.25 98 ASN A N 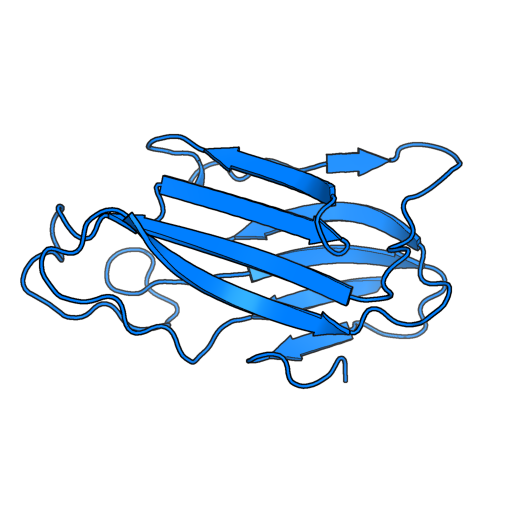1
ATOM 766 C CA . ASN A 1 98 ? 12.178 -7.285 -15.226 1.00 96.25 98 ASN A CA 1
ATOM 767 C C . ASN A 1 98 ? 11.672 -6.274 -16.267 1.00 96.25 98 ASN A C 1
ATOM 769 O O . ASN A 1 98 ? 10.548 -6.405 -16.740 1.00 96.25 98 ASN A O 1
ATOM 773 N N . HIS A 1 99 ? 12.485 -5.283 -16.651 1.00 96.94 99 HIS A N 1
ATOM 774 C CA . HIS A 1 99 ? 12.034 -4.163 -17.482 1.00 96.94 99 HIS A CA 1
ATOM 775 C C . HIS A 1 99 ? 11.387 -4.591 -18.814 1.00 96.94 99 HIS A C 1
ATOM 777 O O . HIS A 1 99 ? 10.497 -3.924 -19.330 1.00 96.94 99 HIS A O 1
ATOM 783 N N . ASN A 1 100 ? 11.782 -5.746 -19.358 1.00 97.12 100 ASN A N 1
ATOM 784 C CA . ASN A 1 100 ? 11.292 -6.279 -20.629 1.00 97.12 100 ASN A CA 1
ATOM 785 C C . ASN A 1 100 ? 10.020 -7.148 -20.517 1.00 97.12 100 ASN A C 1
ATOM 787 O O . ASN A 1 100 ? 9.522 -7.641 -21.541 1.00 97.12 100 ASN A O 1
ATOM 791 N N . MET A 1 101 ? 9.483 -7.337 -19.311 1.00 97.19 101 MET A N 1
ATOM 792 C CA . MET A 1 101 ? 8.240 -8.060 -19.044 1.00 97.19 101 MET A CA 1
ATOM 793 C C . MET A 1 101 ? 7.217 -7.172 -18.336 1.00 97.19 101 MET A C 1
ATOM 795 O O . MET A 1 101 ? 7.558 -6.187 -17.685 1.00 97.19 101 MET A O 1
ATOM 799 N N . VAL A 1 102 ? 5.949 -7.523 -18.523 1.00 98.06 102 VAL A N 1
ATOM 800 C CA . VAL A 1 102 ? 4.866 -7.004 -17.689 1.00 98.06 102 VAL A CA 1
ATOM 801 C C . VAL A 1 102 ? 4.996 -7.670 -16.322 1.00 98.06 102 VAL A C 1
ATOM 803 O O . VAL A 1 102 ? 5.231 -8.881 -16.264 1.00 98.06 102 VAL A O 1
ATOM 806 N N . VAL A 1 103 ? 4.909 -6.886 -15.250 1.00 98.25 103 VAL A N 1
ATOM 807 C CA . VAL A 1 103 ? 4.987 -7.393 -13.875 1.00 98.25 103 VAL A CA 1
ATOM 808 C C . VAL A 1 103 ? 3.581 -7.412 -13.288 1.00 98.25 103 VAL A C 1
ATOM 810 O O . VAL A 1 103 ? 2.955 -6.369 -13.124 1.00 98.25 103 VAL A O 1
ATOM 813 N N . GLU A 1 104 ? 3.105 -8.616 -12.986 1.00 98.25 104 GLU A N 1
ATOM 814 C CA . GLU A 1 104 ? 1.779 -8.885 -12.421 1.00 98.25 104 GLU A CA 1
ATOM 815 C C . GLU A 1 104 ? 1.871 -9.165 -10.913 1.00 98.25 104 GLU A C 1
ATOM 817 O O . GLU A 1 104 ? 2.972 -9.338 -10.362 1.00 98.25 104 GLU A O 1
ATOM 822 N N . ASP A 1 105 ? 0.720 -9.259 -10.244 1.00 97.94 105 ASP A N 1
ATOM 823 C CA . ASP A 1 105 ? 0.671 -9.676 -8.848 1.00 97.94 105 ASP A CA 1
ATOM 824 C C . ASP A 1 105 ? 1.217 -11.102 -8.659 1.00 97.94 105 ASP A C 1
ATOM 826 O O . ASP A 1 105 ? 1.155 -11.962 -9.541 1.00 97.94 105 ASP A O 1
ATOM 830 N N . GLY A 1 106 ? 1.803 -11.372 -7.494 1.00 96.81 106 GLY A N 1
ATOM 831 C CA . GLY A 1 106 ? 2.208 -12.730 -7.161 1.00 96.81 106 GLY A CA 1
ATOM 832 C C . GLY A 1 106 ? 3.247 -12.832 -6.051 1.00 96.81 106 GLY A C 1
ATOM 833 O O . GLY A 1 106 ? 3.778 -11.833 -5.573 1.00 96.81 106 GLY A O 1
ATOM 834 N N . PRO A 1 107 ? 3.569 -14.065 -5.627 1.00 95.31 107 PRO A N 1
ATOM 835 C CA . PRO A 1 107 ? 4.378 -14.305 -4.435 1.00 95.31 107 PRO A CA 1
ATOM 836 C C . PRO A 1 107 ? 5.888 -14.137 -4.655 1.00 95.31 107 PRO A C 1
ATOM 838 O O . PRO A 1 107 ? 6.647 -14.149 -3.687 1.00 95.31 107 PRO A O 1
ATOM 841 N N . SER A 1 108 ? 6.364 -14.047 -5.901 1.00 96.19 108 SER A N 1
ATOM 842 C CA . SER A 1 108 ? 7.798 -13.946 -6.170 1.00 96.19 108 SER A CA 1
ATOM 843 C C . SER A 1 108 ? 8.263 -12.500 -6.115 1.00 96.19 108 SER A C 1
ATOM 845 O O . SER A 1 108 ? 8.120 -11.783 -7.096 1.00 96.19 108 SER A O 1
ATOM 847 N N . ALA A 1 109 ? 8.935 -12.093 -5.038 1.00 93.62 109 ALA A N 1
ATOM 848 C CA . ALA A 1 109 ? 9.535 -10.755 -4.952 1.00 93.62 109 ALA A CA 1
ATOM 849 C C . ALA A 1 109 ? 10.582 -10.453 -6.041 1.00 93.62 109 ALA A C 1
ATOM 851 O O . ALA A 1 109 ? 10.977 -9.305 -6.239 1.00 93.62 109 ALA A O 1
ATOM 852 N N . GLN A 1 110 ? 11.051 -11.487 -6.748 1.00 94.50 110 GLN A N 1
ATOM 853 C CA . GLN A 1 110 ? 11.969 -11.336 -7.867 1.00 94.50 110 GLN A CA 1
ATOM 854 C C . GLN A 1 110 ? 11.258 -10.994 -9.182 1.00 94.50 110 GLN A C 1
ATOM 856 O O . GLN A 1 110 ? 11.834 -10.251 -9.973 1.00 94.50 110 GLN A O 1
ATOM 861 N N . PHE A 1 111 ? 10.062 -11.538 -9.436 1.00 96.06 111 PHE A N 1
ATOM 862 C CA . PHE A 1 111 ? 9.400 -11.497 -10.754 1.00 96.06 111 PHE A CA 1
ATOM 863 C C . PHE A 1 111 ? 7.993 -10.889 -10.747 1.00 96.06 111 PHE A C 1
ATOM 865 O O . PHE A 1 111 ? 7.499 -10.516 -11.805 1.00 96.06 111 PHE A O 1
ATOM 872 N N . ASN A 1 112 ? 7.364 -10.805 -9.579 1.00 97.56 112 ASN A N 1
ATOM 873 C CA . ASN A 1 112 ? 6.007 -10.328 -9.361 1.00 97.56 112 ASN A CA 1
ATOM 874 C C . ASN A 1 112 ? 6.000 -9.186 -8.351 1.00 97.56 112 ASN A C 1
ATOM 876 O O . ASN A 1 112 ? 6.940 -9.019 -7.569 1.00 97.56 112 ASN A O 1
ATOM 880 N N . GLU A 1 113 ? 4.870 -8.494 -8.286 1.00 97.69 113 GLU A N 1
ATOM 881 C CA . GLU A 1 113 ? 4.629 -7.458 -7.297 1.00 97.69 113 GLU A CA 1
ATOM 882 C C . GLU A 1 113 ? 3.527 -7.792 -6.299 1.00 97.69 113 GLU A C 1
ATOM 884 O O . GLU A 1 113 ? 2.691 -8.678 -6.483 1.00 97.69 113 GLU A O 1
ATOM 889 N N . MET A 1 114 ? 3.553 -7.057 -5.195 1.00 97.88 114 MET A N 1
ATOM 890 C CA . MET A 1 114 ? 2.447 -6.986 -4.252 1.00 97.88 114 MET A CA 1
ATOM 891 C C . MET A 1 114 ? 2.181 -5.518 -3.934 1.00 97.88 114 MET A C 1
ATOM 893 O O . MET A 1 114 ? 3.087 -4.687 -3.930 1.00 97.88 114 MET A O 1
ATOM 897 N N . CYS A 1 115 ? 0.925 -5.196 -3.644 1.00 98.06 115 CYS A N 1
ATOM 898 C CA . CYS A 1 115 ? 0.562 -3.912 -3.068 1.00 98.06 115 CYS A CA 1
ATOM 899 C C . CYS A 1 115 ? -0.424 -4.142 -1.935 1.00 98.06 115 CYS A C 1
ATOM 901 O O . CYS A 1 115 ? -1.532 -4.642 -2.147 1.00 98.06 115 CYS A O 1
ATOM 903 N N . MET A 1 116 ? 0.002 -3.818 -0.719 1.00 98.31 116 MET A N 1
ATOM 904 C CA . MET A 1 116 ? -0.780 -4.033 0.488 1.00 98.31 116 MET A CA 1
ATOM 905 C C . MET A 1 116 ? -0.586 -2.881 1.458 1.00 98.31 116 MET A C 1
ATOM 907 O O . MET A 1 116 ? 0.534 -2.467 1.742 1.00 98.31 116 MET A O 1
ATOM 911 N N . ALA A 1 117 ? -1.677 -2.466 2.080 1.00 98.31 117 ALA A N 1
ATOM 912 C CA . ALA A 1 117 ? -1.691 -1.896 3.416 1.00 98.31 117 ALA A CA 1
ATOM 913 C C . ALA A 1 117 ? -2.139 -2.946 4.440 1.00 98.31 117 ALA A C 1
ATOM 915 O O . ALA A 1 117 ? -3.107 -3.690 4.230 1.00 98.31 117 ALA A O 1
ATOM 916 N N . THR A 1 118 ? -1.459 -2.974 5.578 1.00 98.25 118 THR A N 1
ATOM 917 C CA . THR A 1 118 ? -1.765 -3.850 6.707 1.00 98.25 118 THR A CA 1
ATOM 918 C C . THR A 1 118 ? -1.855 -3.042 7.993 1.00 98.25 118 THR A C 1
ATOM 920 O O . THR A 1 118 ? -1.324 -1.938 8.104 1.00 98.25 118 THR A O 1
ATOM 923 N N . GLY A 1 119 ? -2.550 -3.579 8.986 1.00 98.00 119 GLY A N 1
ATOM 924 C CA . GLY A 1 119 ? -2.605 -2.978 10.307 1.00 98.00 119 GLY A CA 1
ATOM 925 C C . GLY A 1 119 ? -3.325 -3.858 11.309 1.00 98.00 119 GLY A C 1
ATOM 926 O O . GLY A 1 119 ? -3.851 -4.925 10.981 1.00 98.00 119 GLY A O 1
ATOM 927 N N . TYR A 1 120 ? -3.383 -3.388 12.547 1.00 98.00 120 TYR A N 1
ATOM 928 C CA . TYR A 1 120 ? -4.103 -4.073 13.610 1.00 98.00 120 TYR A CA 1
ATOM 929 C C . TYR A 1 120 ? -5.164 -3.169 14.228 1.00 98.00 120 TYR A C 1
ATOM 931 O O . TYR A 1 120 ? -4.880 -2.053 14.665 1.00 98.00 120 TYR A O 1
ATOM 939 N N . ILE A 1 121 ? -6.389 -3.698 14.289 1.00 97.38 121 ILE A N 1
ATOM 940 C CA . ILE A 1 121 ? -7.593 -2.974 14.695 1.00 97.38 121 ILE A CA 1
ATOM 941 C C . ILE A 1 121 ? -8.251 -3.523 15.962 1.00 97.38 121 ILE A C 1
ATOM 943 O O . ILE A 1 121 ? -8.171 -4.724 16.261 1.00 97.38 121 ILE A O 1
ATOM 947 N N . PHE A 1 122 ? -8.973 -2.646 16.659 1.00 96.81 122 PHE A N 1
ATOM 948 C CA . PHE A 1 122 ? -9.915 -2.968 17.732 1.00 96.81 122 PHE A CA 1
ATOM 949 C C . PHE A 1 122 ? -11.043 -1.907 17.824 1.00 96.81 122 PHE A C 1
ATOM 951 O O . PHE A 1 122 ? -10.856 -0.785 17.362 1.00 96.81 122 PHE A O 1
ATOM 958 N N . PRO A 1 123 ? -12.204 -2.218 18.432 1.00 95.50 123 PRO A N 1
ATOM 959 C CA . PRO A 1 123 ? -12.644 -3.568 18.768 1.00 95.50 123 PRO A CA 1
ATOM 960 C C . PRO A 1 123 ? -12.804 -4.399 17.488 1.00 95.50 123 PRO A C 1
ATOM 962 O O . PRO A 1 123 ? -13.233 -3.896 16.454 1.00 95.50 123 PRO A O 1
ATOM 965 N N . ALA A 1 124 ? -12.411 -5.670 17.532 1.00 91.38 124 ALA A N 1
ATOM 966 C CA . ALA A 1 124 ? -12.529 -6.560 16.384 1.00 91.38 124 ALA A CA 1
ATOM 967 C C . ALA A 1 124 ? -12.773 -7.992 16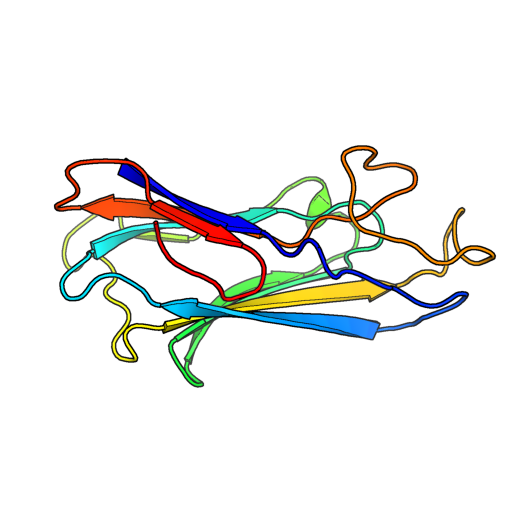.854 1.00 91.38 124 ALA A C 1
ATOM 969 O O . ALA A 1 124 ? -12.080 -8.478 17.744 1.00 91.38 124 ALA A O 1
ATOM 970 N N . THR A 1 125 ? -13.745 -8.661 16.240 1.00 90.19 125 THR A N 1
ATOM 971 C CA . THR A 1 125 ? -14.107 -10.054 16.545 1.00 90.19 125 THR A CA 1
ATOM 972 C C . THR A 1 125 ? -13.371 -11.065 15.667 1.00 90.19 125 THR A C 1
ATOM 974 O O . THR A 1 125 ? -13.236 -12.222 16.048 1.00 90.19 125 THR A O 1
ATOM 977 N N . LYS A 1 126 ? -12.880 -10.638 14.497 1.00 94.75 126 LYS A N 1
ATOM 978 C CA . LYS A 1 126 ? -12.119 -11.449 13.538 1.00 94.75 126 LYS A CA 1
ATOM 979 C C . LYS A 1 126 ? -11.202 -10.569 12.685 1.00 94.75 126 LYS A C 1
ATOM 981 O O . LYS A 1 126 ? -11.343 -9.345 12.696 1.00 94.75 126 LYS A O 1
ATOM 986 N N . ALA A 1 127 ? -10.268 -11.192 11.966 1.00 96.81 127 ALA A N 1
ATOM 987 C CA . ALA A 1 127 ? -9.458 -10.506 10.962 1.00 96.81 127 ALA A CA 1
ATOM 988 C C . ALA A 1 127 ? -10.328 -9.992 9.804 1.00 96.81 127 ALA A C 1
ATOM 990 O O . ALA A 1 127 ? -11.397 -10.543 9.531 1.00 96.81 127 ALA A O 1
ATOM 991 N N . LYS A 1 128 ? -9.862 -8.926 9.157 1.00 97.38 128 LYS A N 1
ATOM 992 C CA . LYS A 1 128 ? -10.532 -8.233 8.061 1.00 97.38 128 LYS A CA 1
ATOM 993 C C . LYS A 1 128 ? -9.648 -8.241 6.829 1.00 97.38 128 LYS A C 1
ATOM 995 O O . LYS A 1 128 ? -8.487 -7.865 6.920 1.00 97.38 128 LYS A O 1
ATOM 1000 N N . PHE A 1 129 ? -10.218 -8.665 5.708 1.00 97.25 129 PHE A N 1
ATOM 1001 C CA . PHE A 1 129 ? -9.529 -8.759 4.426 1.00 97.25 129 PHE A CA 1
ATOM 1002 C C . PHE A 1 129 ? -10.289 -7.958 3.384 1.00 97.25 129 PHE A C 1
ATOM 1004 O O . PHE A 1 129 ? -11.499 -8.137 3.255 1.00 97.25 129 PHE A O 1
ATOM 1011 N N . CYS A 1 130 ? -9.585 -7.102 2.658 1.00 97.75 130 CYS A N 1
ATOM 1012 C CA . CYS A 1 130 ? -10.094 -6.408 1.487 1.00 97.75 130 CYS A CA 1
ATOM 1013 C C . CYS A 1 130 ? -9.199 -6.734 0.293 1.00 97.75 130 CYS A C 1
ATOM 1015 O O . CYS A 1 130 ? -7.983 -6.587 0.384 1.00 97.75 130 CYS A O 1
ATOM 1017 N N . VAL A 1 131 ? -9.790 -7.179 -0.805 1.00 97.12 131 VAL A N 1
ATOM 1018 C CA . VAL A 1 131 ? -9.061 -7.576 -2.014 1.00 97.12 131 VAL A CA 1
ATOM 1019 C C . VAL A 1 131 ? -9.650 -6.792 -3.174 1.00 97.12 131 VAL A C 1
ATOM 1021 O O . VAL A 1 131 ? -10.868 -6.767 -3.301 1.00 97.12 131 VAL A O 1
ATOM 1024 N N . ASP A 1 132 ? -8.828 -6.093 -3.955 1.00 95.19 132 ASP A N 1
ATOM 1025 C CA . ASP A 1 132 ? -9.265 -5.287 -5.112 1.00 95.19 132 ASP A CA 1
ATOM 1026 C C . ASP A 1 132 ? -10.385 -4.291 -4.785 1.00 95.19 132 ASP A C 1
ATOM 1028 O O . ASP A 1 132 ? -11.388 -4.175 -5.488 1.00 95.19 132 ASP A O 1
ATOM 1032 N N . SER A 1 133 ? -10.258 -3.596 -3.652 1.00 95.12 133 SER A N 1
ATOM 1033 C CA . SER A 1 133 ? -11.295 -2.689 -3.132 1.00 95.12 133 SER A CA 1
ATOM 1034 C C . SER A 1 133 ? -12.633 -3.372 -2.776 1.00 95.12 133 SER A C 1
ATOM 1036 O O . SER A 1 133 ? -13.607 -2.693 -2.438 1.00 95.12 133 SER A O 1
ATOM 1038 N N . LEU A 1 134 ? -1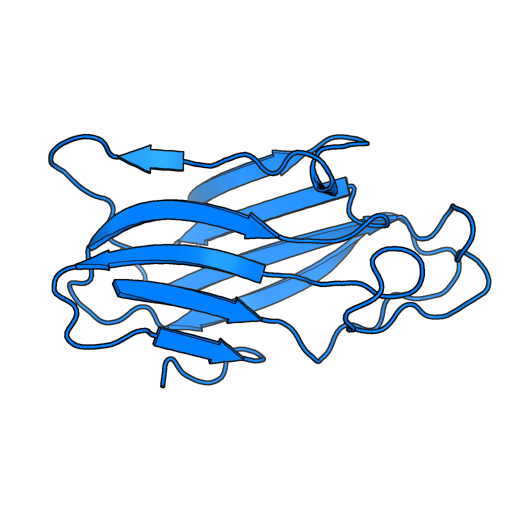2.694 -4.708 -2.773 1.00 93.00 134 LEU A N 1
ATOM 1039 C CA . LEU A 1 134 ? -13.844 -5.504 -2.345 1.00 93.00 134 LEU A CA 1
ATOM 1040 C C . LEU A 1 134 ? -13.681 -5.953 -0.889 1.00 93.00 134 LEU A C 1
ATOM 1042 O O . LEU A 1 134 ? -12.682 -6.562 -0.506 1.00 93.00 134 LEU A O 1
ATOM 1046 N N . GLY A 1 135 ? -14.701 -5.679 -0.075 1.00 88.88 135 GLY A N 1
ATOM 1047 C CA . GLY A 1 135 ? -14.732 -6.004 1.351 1.00 88.88 135 GLY A CA 1
ATOM 1048 C C . GLY A 1 135 ? -14.745 -4.754 2.245 1.00 88.88 135 GLY A C 1
ATOM 1049 O O . GLY A 1 135 ? -15.123 -3.669 1.790 1.00 88.88 135 GLY A O 1
ATOM 1050 N N . PRO A 1 136 ? -14.378 -4.880 3.535 1.00 83.44 136 PRO A N 1
ATOM 1051 C CA . PRO A 1 136 ? -13.662 -5.995 4.147 1.00 83.44 136 PRO A CA 1
ATOM 1052 C C . PRO A 1 136 ? -14.585 -7.128 4.632 1.00 83.44 136 PRO A C 1
ATOM 1054 O O . PRO A 1 136 ? -15.589 -6.876 5.307 1.00 83.44 136 PRO A O 1
ATOM 1057 N N . PHE A 1 137 ? -14.214 -8.380 4.353 1.00 87.50 137 PHE A N 1
ATOM 1058 C CA . PHE A 1 137 ? -15.000 -9.585 4.682 1.00 87.50 137 PHE A CA 1
ATOM 1059 C C . PHE A 1 137 ? -14.884 -10.035 6.158 1.00 87.50 137 PHE A C 1
ATOM 1061 O O . PHE A 1 137 ? -13.986 -9.569 6.897 1.00 87.50 137 PHE A O 1
#

pLDDT: mean 96.15, std 3.25, range [79.81, 98.75]

Radius of gyration: 14.86 Å; chains: 1; bounding box: 33×28×44 Å

Sequence (137 aa):
AAYITYNQSIDIPKDAVGWEETQTCSVPTGAKFWTVSTHSHKQSVMTEIKDGTSMVFHSEGPDAWEHPGSKTWDAMPFYTFASNKLTYTCKYDNTGTNHNMVVEDGPSAQFNEMCMATGYIFPATKAKFCVDSLGPF

Secondary structure (DSSP, 8-state):
-EEEEE-S--EEPTT-EEEEEEEEEEPPTT-EEEEEEEEE-TTEEEEEEEETTEEEEEEESTTTTTS--EEE--SSSPB--TTSEEEEEEEEE--STTTTS-EEBSS-TTT-B-EEEEEEEES-SS-EEEETTB---